Protein AF-W4N872-F1 (afdb_monomer_lite)

Sequence (79 aa):
MTPKTRRALRLIALICLIVAILLAVAIVAGMLYLQRGSYNPLDSLVLIAVCMMVAICPVCLLTAIVLLVVQLIAGFISR

Radius of gyration: 17.73 Å; chains: 1; bounding box: 46×20×44 Å

Foldseek 3Di:
DDPVVLVVLLVLLVVLVVLLVVLVVLLVVLVVVLPPPDDDVCNVVSVVVSVVSVVVNVVSVVSSVVSVVVSVVVVVVVD

pLDDT: mean 84.06, std 7.82, range [50.59, 92.38]

Secondary structure (DSSP, 8-state):
--HHHHHHHHHHHHHHHHHHHHHHHHHHHHHHHHTSS---TTHHHHHHHHHHHHHHHHHHHHHHHHHHHHHHHHHHTT-

Organism: NCBI:txid1435051

Structure (mmCIF, N/CA/C/O backbone):
data_AF-W4N872-F1
#
_entry.id   AF-W4N872-F1
#
loop_
_atom_site.group_PDB
_atom_site.id
_atom_site.type_symbol
_atom_site.label_atom_id
_atom_site.label_alt_id
_atom_site.label_comp_id
_atom_site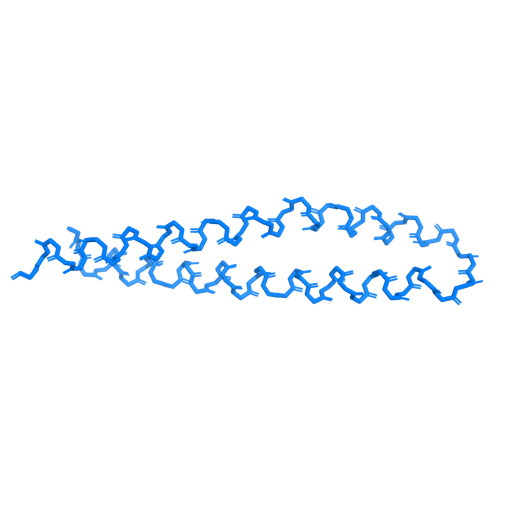.label_asym_id
_atom_site.label_entity_id
_atom_site.label_seq_id
_atom_site.pdbx_PDB_ins_code
_atom_site.Cartn_x
_atom_site.Cartn_y
_atom_site.Cartn_z
_atom_site.occupancy
_atom_site.B_iso_or_equiv
_atom_site.auth_seq_id
_atom_site.auth_comp_id
_atom_site.auth_asym_id
_atom_site.auth_atom_id
_atom_site.pdbx_PDB_model_num
ATOM 1 N N . MET A 1 1 ? -17.187 8.264 22.254 1.00 61.44 1 MET A N 1
ATOM 2 C CA . MET A 1 1 ? -16.722 8.849 20.969 1.00 61.44 1 MET A CA 1
ATOM 3 C C . MET A 1 1 ? -17.752 9.860 20.492 1.00 61.44 1 MET A C 1
ATOM 5 O O . MET A 1 1 ? -18.911 9.487 20.366 1.00 61.44 1 MET A O 1
ATOM 9 N N . THR A 1 2 ? -17.373 11.115 20.236 1.00 80.25 2 THR A N 1
ATOM 10 C CA . THR A 1 2 ? -18.333 12.089 19.684 1.00 80.25 2 THR A CA 1
ATOM 11 C C . THR A 1 2 ? -18.662 11.740 18.219 1.00 80.25 2 THR A C 1
ATOM 13 O O . THR A 1 2 ? -17.819 11.157 17.523 1.00 80.25 2 THR A O 1
ATOM 16 N N . PRO A 1 3 ? -19.859 12.082 17.704 1.00 78.12 3 PRO A N 1
ATOM 17 C CA . PRO A 1 3 ? -20.234 11.796 16.314 1.00 78.12 3 PRO A CA 1
ATOM 18 C C . PRO A 1 3 ? -19.297 12.464 15.296 1.00 78.12 3 PRO A C 1
ATOM 20 O O . PRO A 1 3 ? -19.046 11.908 14.226 1.00 78.12 3 PRO A O 1
ATOM 23 N N . LYS A 1 4 ? -18.721 13.621 15.654 1.00 82.06 4 LYS A N 1
ATOM 24 C CA . LYS A 1 4 ? -17.718 14.335 14.852 1.00 82.06 4 LYS A CA 1
ATOM 25 C C . LYS A 1 4 ? -16.428 13.518 14.716 1.00 82.06 4 LYS A C 1
ATOM 27 O O . LYS A 1 4 ? -15.964 13.299 13.601 1.00 82.06 4 LYS A O 1
ATOM 32 N N . THR A 1 5 ? -15.911 12.977 15.823 1.00 82.56 5 THR A N 1
ATOM 33 C CA . THR A 1 5 ? -14.699 12.138 15.828 1.00 82.56 5 THR A CA 1
ATOM 34 C C . THR A 1 5 ? -14.885 10.852 15.013 1.00 82.56 5 THR A C 1
ATOM 36 O O . THR A 1 5 ? -13.989 10.469 14.267 1.00 82.56 5 THR A O 1
ATOM 39 N N . ARG A 1 6 ? -16.062 10.209 15.080 1.00 81.06 6 ARG A N 1
ATOM 40 C CA . ARG A 1 6 ? -16.363 8.993 14.294 1.00 81.06 6 ARG A CA 1
ATOM 41 C C . ARG A 1 6 ? -16.372 9.267 12.783 1.00 81.06 6 ARG A C 1
ATOM 43 O O . ARG A 1 6 ? -15.862 8.455 12.016 1.00 81.06 6 ARG A O 1
ATOM 50 N N . ARG A 1 7 ? -16.932 10.406 12.347 1.00 84.44 7 ARG A N 1
ATOM 51 C CA . ARG A 1 7 ? -16.910 10.824 10.930 1.00 84.44 7 ARG A CA 1
ATOM 52 C C . ARG A 1 7 ? -15.494 11.144 10.452 1.00 84.44 7 ARG A C 1
ATOM 54 O O . ARG A 1 7 ? -15.120 10.696 9.373 1.00 84.44 7 ARG A O 1
ATOM 61 N N . ALA A 1 8 ? -14.707 11.852 11.262 1.00 84.69 8 ALA A N 1
ATOM 62 C CA . ALA A 1 8 ? -13.315 12.154 10.939 1.00 84.69 8 ALA A CA 1
ATOM 63 C C . ALA A 1 8 ? -12.477 10.874 10.777 1.00 84.69 8 ALA A C 1
ATOM 65 O O . ALA A 1 8 ? -11.802 10.715 9.766 1.00 84.69 8 ALA A O 1
ATOM 66 N N . LEU A 1 9 ? -12.594 9.914 11.705 1.00 85.00 9 LEU A N 1
ATOM 67 C CA . LEU A 1 9 ? -11.891 8.629 11.603 1.00 85.00 9 LEU A CA 1
ATOM 68 C C . LEU A 1 9 ? -12.270 7.839 10.340 1.00 85.00 9 LEU A C 1
ATOM 70 O O . LEU A 1 9 ? -11.400 7.224 9.730 1.00 85.00 9 LEU A O 1
ATOM 74 N N . ARG A 1 10 ? -13.547 7.859 9.929 1.00 84.75 10 ARG A N 1
ATOM 75 C CA . ARG A 1 10 ? -14.000 7.222 8.678 1.00 84.75 10 ARG A CA 1
ATOM 76 C C . ARG A 1 10 ? -13.345 7.834 7.454 1.00 84.75 10 ARG A C 1
ATOM 78 O O . ARG A 1 10 ? -12.870 7.094 6.602 1.00 84.75 10 ARG A O 1
ATOM 85 N N . LEU A 1 11 ? -13.322 9.163 7.383 1.00 87.44 11 LEU A N 1
ATOM 86 C CA . LEU A 1 11 ? -12.685 9.877 6.280 1.00 87.44 11 LEU A CA 1
ATOM 87 C C . LEU A 1 11 ? -11.188 9.574 6.221 1.00 87.44 11 LEU A C 1
ATOM 89 O O . LEU A 1 11 ? -10.687 9.240 5.156 1.00 87.44 11 LEU A O 1
ATOM 93 N N . ILE A 1 12 ? -10.497 9.610 7.363 1.00 88.12 12 ILE A N 1
ATOM 94 C CA . ILE A 1 12 ? -9.064 9.2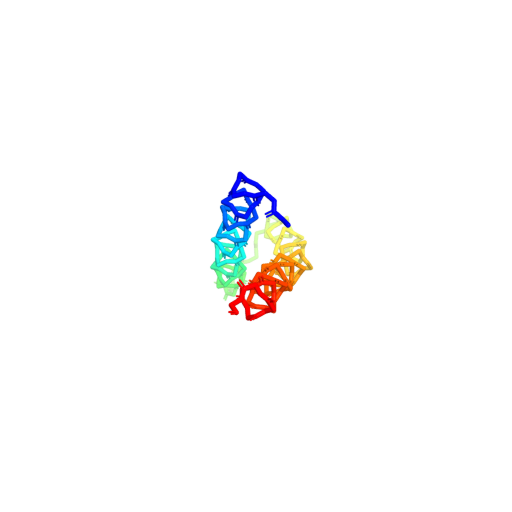97 7.434 1.00 88.12 12 ILE A CA 1
ATOM 95 C C . ILE A 1 12 ? -8.799 7.856 6.985 1.00 88.12 12 ILE A C 1
ATOM 97 O O . ILE A 1 12 ? -7.910 7.634 6.168 1.00 88.12 12 ILE A O 1
ATOM 101 N N . ALA A 1 13 ? -9.586 6.886 7.460 1.00 85.69 13 ALA A N 1
ATOM 102 C CA . ALA A 1 13 ? -9.448 5.489 7.050 1.00 85.69 13 ALA A CA 1
ATOM 103 C C . ALA A 1 13 ? -9.671 5.305 5.538 1.00 85.69 13 ALA A C 1
ATOM 105 O O . ALA A 1 13 ? -8.899 4.604 4.891 1.00 85.69 13 ALA A O 1
ATOM 106 N N . LEU A 1 14 ? -10.679 5.975 4.965 1.00 87.31 14 LEU A N 1
ATOM 107 C CA . LEU A 1 14 ? -10.950 5.963 3.523 1.00 87.31 14 LEU A CA 1
ATOM 108 C C . LEU A 1 14 ? -9.798 6.557 2.714 1.00 87.31 14 LEU A C 1
ATOM 110 O O . LEU A 1 14 ? -9.355 5.943 1.750 1.00 87.31 14 LEU A O 1
ATOM 114 N N . ILE A 1 15 ? -9.294 7.724 3.118 1.00 90.44 15 ILE A N 1
ATOM 115 C CA . ILE A 1 15 ? -8.158 8.374 2.456 1.00 90.44 15 ILE A CA 1
ATOM 116 C C . ILE A 1 15 ? -6.939 7.452 2.500 1.00 90.44 15 ILE A C 1
ATOM 118 O O . ILE A 1 15 ? -6.292 7.245 1.479 1.00 90.44 15 ILE A O 1
ATOM 122 N N . CYS A 1 16 ? -6.652 6.854 3.657 1.00 87.75 16 CYS A N 1
ATOM 123 C CA . CYS A 1 16 ? -5.509 5.962 3.816 1.00 87.75 16 CYS A CA 1
ATOM 124 C C . CYS A 1 16 ? -5.632 4.707 2.935 1.00 87.75 16 CYS A C 1
ATOM 126 O O . CYS A 1 16 ? -4.656 4.290 2.316 1.00 87.75 16 CYS A O 1
ATOM 128 N N . LEU A 1 17 ? -6.845 4.166 2.796 1.00 86.94 17 LEU A N 1
ATOM 129 C CA . LEU A 1 17 ? -7.133 3.033 1.919 1.00 86.94 17 LEU A CA 1
ATOM 130 C C . LEU A 1 17 ? -6.973 3.396 0.435 1.00 86.94 17 LEU A C 1
ATOM 132 O O . LEU A 1 17 ? -6.345 2.648 -0.310 1.00 86.94 17 LEU A O 1
ATOM 136 N N . ILE A 1 18 ? -7.473 4.560 0.008 1.00 89.88 18 ILE A N 1
ATOM 137 C CA . ILE A 1 18 ? -7.292 5.060 -1.365 1.00 89.88 18 ILE A CA 1
ATOM 138 C C . ILE A 1 18 ? -5.802 5.245 -1.671 1.00 89.88 18 ILE A C 1
ATOM 140 O O . ILE A 1 18 ? -5.326 4.790 -2.708 1.00 89.88 18 ILE A O 1
ATOM 144 N N . VAL A 1 19 ? -5.054 5.866 -0.756 1.00 89.12 19 VAL A N 1
ATOM 145 C CA . VAL A 1 19 ? -3.607 6.075 -0.900 1.00 89.12 19 VAL A CA 1
ATOM 146 C C . VAL A 1 19 ? -2.863 4.741 -0.987 1.00 89.12 19 VAL A C 1
ATOM 148 O O . VAL A 1 19 ? -1.998 4.597 -1.847 1.00 89.12 19 VAL A O 1
ATOM 151 N N . ALA A 1 20 ? -3.224 3.748 -0.170 1.00 87.62 20 ALA A N 1
ATOM 152 C CA . ALA A 1 20 ? -2.629 2.414 -0.235 1.00 87.62 20 ALA A CA 1
ATOM 153 C C . ALA A 1 20 ? -2.879 1.731 -1.592 1.00 87.62 20 ALA A C 1
ATOM 155 O O . ALA A 1 20 ? -1.958 1.157 -2.166 1.00 87.62 20 ALA A O 1
ATOM 156 N N . ILE A 1 21 ? -4.094 1.834 -2.144 1.00 89.62 21 ILE A N 1
ATOM 157 C CA . ILE A 1 21 ? -4.409 1.284 -3.472 1.00 89.62 21 ILE A CA 1
ATOM 158 C C . ILE A 1 21 ? -3.602 1.998 -4.562 1.00 89.62 21 ILE A C 1
ATOM 160 O O . ILE A 1 21 ? -3.010 1.339 -5.414 1.00 89.62 21 ILE A O 1
ATOM 164 N N . LEU A 1 22 ? -3.538 3.332 -4.531 1.00 91.38 22 LEU A N 1
ATOM 165 C CA . LEU A 1 22 ? -2.762 4.110 -5.501 1.00 91.38 22 LEU A CA 1
ATOM 166 C C . LEU A 1 22 ? -1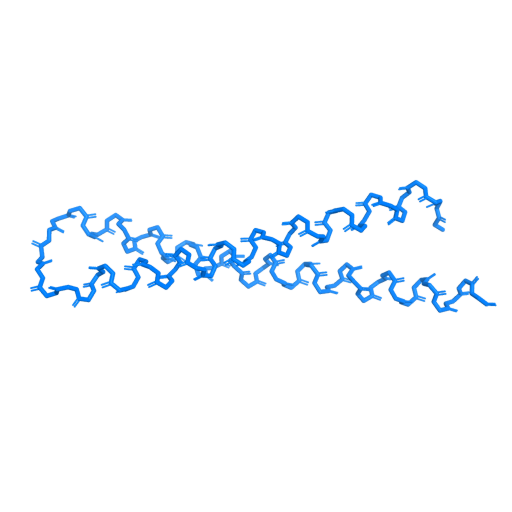.269 3.765 -5.445 1.00 91.38 22 LEU A C 1
ATOM 168 O O . LEU A 1 22 ? -0.645 3.594 -6.490 1.00 91.38 22 LEU A O 1
ATOM 172 N N . LEU A 1 23 ? -0.713 3.607 -4.240 1.00 90.38 23 LEU A N 1
ATOM 173 C CA . LEU A 1 23 ? 0.662 3.149 -4.034 1.00 90.38 23 LEU A CA 1
ATOM 174 C C . LEU A 1 23 ? 0.877 1.751 -4.615 1.00 90.38 23 LEU A C 1
ATOM 176 O O . LEU A 1 23 ? 1.849 1.545 -5.335 1.00 90.38 23 LEU A O 1
ATOM 180 N N . ALA A 1 24 ? -0.033 0.807 -4.366 1.00 86.88 24 ALA A N 1
ATOM 181 C CA . ALA A 1 24 ? 0.059 -0.540 -4.925 1.00 86.88 24 ALA A CA 1
ATOM 182 C C . ALA A 1 24 ? 0.068 -0.524 -6.464 1.00 86.88 24 ALA A C 1
ATOM 184 O O . ALA A 1 24 ? 0.903 -1.182 -7.083 1.00 86.88 24 ALA A O 1
ATOM 185 N N . VAL A 1 25 ? -0.804 0.276 -7.087 1.00 92.38 25 VAL A N 1
ATOM 186 C CA . VAL A 1 25 ? -0.829 0.453 -8.548 1.00 92.38 25 VAL A CA 1
ATOM 187 C C . VAL A 1 25 ? 0.480 1.066 -9.053 1.00 92.38 25 VAL A C 1
ATOM 189 O O . VAL A 1 25 ? 1.043 0.577 -10.031 1.00 92.38 25 VAL A O 1
ATOM 192 N N . ALA A 1 26 ? 0.998 2.095 -8.376 1.00 89.75 26 ALA A N 1
ATOM 193 C CA . ALA A 1 26 ? 2.257 2.741 -8.741 1.00 89.75 26 ALA A CA 1
ATOM 194 C C . ALA A 1 26 ? 3.458 1.785 -8.638 1.00 89.75 26 ALA A C 1
ATOM 196 O O . ALA A 1 26 ? 4.313 1.784 -9.521 1.00 89.75 26 ALA A O 1
ATOM 197 N N . ILE A 1 27 ? 3.495 0.930 -7.610 1.00 90.69 27 ILE A N 1
ATOM 198 C CA . ILE A 1 27 ? 4.515 -0.116 -7.450 1.00 90.69 27 ILE A CA 1
ATOM 199 C C . ILE A 1 27 ? 4.462 -1.087 -8.630 1.00 90.69 27 ILE A C 1
ATOM 201 O O . ILE A 1 27 ? 5.489 -1.338 -9.255 1.00 90.69 27 ILE A O 1
ATOM 205 N N . VAL A 1 28 ? 3.278 -1.607 -8.971 1.00 91.94 28 VAL A N 1
ATOM 206 C CA . VAL A 1 28 ? 3.120 -2.546 -10.095 1.00 91.94 28 VAL A CA 1
ATOM 207 C C . VAL A 1 28 ? 3.548 -1.897 -11.412 1.00 91.94 28 VAL A C 1
ATOM 209 O O . VAL A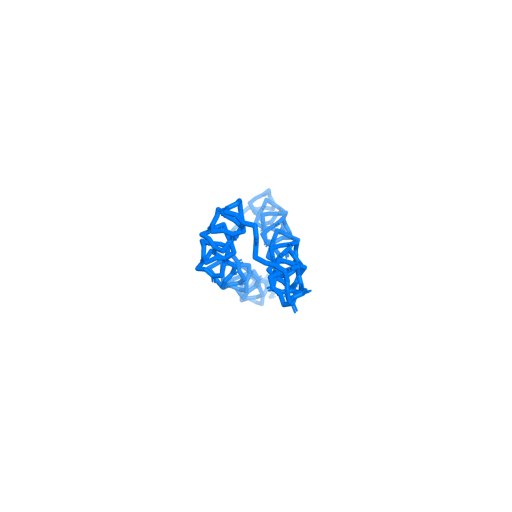 1 28 ? 4.318 -2.493 -12.163 1.00 91.94 28 VAL A O 1
ATOM 212 N N . ALA A 1 29 ? 3.116 -0.662 -11.675 1.00 90.12 29 ALA A N 1
ATOM 213 C CA . ALA A 1 29 ? 3.508 0.080 -12.870 1.00 90.12 29 ALA A CA 1
ATOM 214 C C . ALA A 1 29 ? 5.027 0.319 -12.934 1.00 90.12 29 ALA A C 1
ATOM 216 O O . ALA A 1 29 ? 5.636 0.133 -13.987 1.00 90.12 29 ALA A O 1
ATOM 217 N N . GLY A 1 30 ? 5.650 0.677 -11.807 1.00 88.81 30 GLY A N 1
ATOM 218 C CA . GLY A 1 30 ? 7.097 0.856 -11.707 1.00 88.81 30 GLY A CA 1
ATOM 219 C C . GLY A 1 30 ? 7.868 -0.439 -11.971 1.00 88.81 30 GLY A C 1
ATOM 220 O O . GLY A 1 30 ? 8.836 -0.431 -12.726 1.00 88.81 30 GLY A O 1
ATOM 221 N N . MET A 1 31 ? 7.406 -1.569 -11.430 1.00 89.00 31 MET A N 1
ATOM 222 C CA . MET A 1 31 ? 8.023 -2.878 -11.673 1.00 89.00 31 MET A CA 1
ATOM 223 C C . MET A 1 31 ? 7.898 -3.313 -13.138 1.00 89.00 31 MET A C 1
ATOM 225 O O . MET A 1 31 ? 8.879 -3.774 -13.716 1.00 89.00 31 MET A O 1
ATOM 229 N N . LEU A 1 32 ? 6.736 -3.104 -13.767 1.00 89.56 32 LEU A N 1
ATOM 230 C CA . LEU A 1 32 ? 6.543 -3.365 -15.199 1.00 89.56 32 LEU A CA 1
ATOM 231 C C . LEU A 1 32 ? 7.461 -2.493 -16.065 1.00 89.56 32 LEU A C 1
ATOM 233 O O . LEU A 1 32 ? 8.055 -2.980 -17.026 1.00 89.56 32 LEU A O 1
ATOM 237 N N . TYR A 1 33 ? 7.618 -1.217 -15.708 1.00 87.94 33 TYR A N 1
ATOM 238 C CA . TYR A 1 33 ? 8.526 -0.307 -16.401 1.00 87.94 33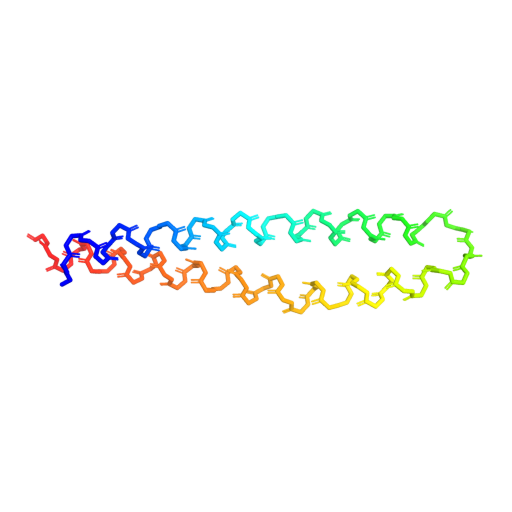 TYR A CA 1
ATOM 239 C C . TYR A 1 33 ? 9.988 -0.767 -16.293 1.00 87.94 33 TYR A C 1
ATOM 241 O O . TYR A 1 33 ? 10.702 -0.763 -17.292 1.00 87.94 33 TYR A O 1
ATOM 249 N N . LEU A 1 34 ? 10.428 -1.230 -15.119 1.00 86.50 34 LEU A N 1
ATOM 250 C CA . LEU A 1 34 ? 11.787 -1.749 -14.919 1.00 86.50 34 LEU A CA 1
ATOM 251 C C . LEU A 1 34 ? 12.045 -3.068 -15.668 1.00 86.50 34 LEU A C 1
ATOM 253 O O . LEU A 1 34 ? 13.185 -3.366 -16.015 1.00 86.50 34 LEU A O 1
ATOM 257 N N . GLN A 1 35 ? 11.002 -3.843 -15.971 1.00 86.00 35 GLN A N 1
ATOM 258 C CA . GLN A 1 35 ? 11.102 -5.116 -16.697 1.00 86.00 35 GLN A CA 1
ATOM 259 C C . GLN A 1 35 ? 11.196 -4.977 -18.225 1.00 86.00 35 GLN A C 1
ATOM 261 O O . GLN A 1 35 ? 11.324 -5.980 -18.922 1.00 86.00 35 GLN A O 1
ATOM 266 N N . ARG A 1 36 ? 11.190 -3.755 -18.773 1.00 84.62 36 ARG A N 1
ATOM 267 C CA . ARG A 1 36 ? 11.181 -3.491 -20.227 1.00 84.62 36 ARG A CA 1
ATOM 268 C C . ARG A 1 36 ? 12.436 -3.927 -21.006 1.00 84.62 36 ARG A C 1
ATOM 270 O O . ARG A 1 36 ? 12.501 -3.704 -22.209 1.00 84.62 36 ARG A O 1
ATOM 277 N N . GLY A 1 37 ? 13.455 -4.478 -20.342 1.00 78.50 37 GLY A N 1
ATOM 278 C CA . GLY A 1 37 ? 14.666 -5.015 -20.983 1.00 78.50 37 GLY A CA 1
ATOM 279 C C . GLY A 1 37 ? 15.647 -3.974 -21.547 1.00 78.50 37 GLY A C 1
ATOM 280 O O . GLY A 1 37 ? 16.634 -4.352 -22.169 1.00 78.50 37 GLY A O 1
ATOM 281 N N . SER A 1 38 ? 15.409 -2.678 -21.320 1.00 81.88 38 SER A N 1
ATOM 282 C CA . SER A 1 38 ? 16.293 -1.578 -21.726 1.00 81.88 38 SER A CA 1
ATOM 283 C C . SER A 1 38 ? 16.783 -0.825 -20.498 1.00 81.88 38 SER A C 1
ATOM 285 O O . SER A 1 38 ? 15.966 -0.338 -19.719 1.00 81.88 38 SER A O 1
ATOM 287 N N . TYR A 1 39 ? 18.102 -0.694 -20.356 1.00 75.94 39 TYR A N 1
ATOM 288 C CA . TYR A 1 39 ? 18.723 -0.036 -19.210 1.00 75.94 39 TYR A CA 1
ATOM 289 C C . TYR A 1 39 ? 18.885 1.465 -19.467 1.00 75.94 39 TYR A C 1
ATOM 291 O O . TYR A 1 39 ? 19.686 1.875 -20.306 1.00 75.94 39 TYR A O 1
ATOM 299 N N . ASN A 1 40 ? 18.136 2.295 -18.744 1.00 84.88 40 ASN A N 1
ATOM 300 C CA . ASN A 1 40 ? 18.353 3.738 -18.683 1.00 84.88 40 ASN A CA 1
ATOM 301 C C . ASN A 1 40 ? 18.880 4.092 -17.280 1.00 84.88 40 ASN A C 1
ATOM 303 O O . ASN A 1 40 ? 18.320 3.614 -16.297 1.00 84.88 40 ASN A O 1
ATOM 307 N N . PRO A 1 41 ? 19.924 4.926 -17.125 1.00 81.19 41 PRO A N 1
ATOM 308 C CA . PRO A 1 41 ? 20.415 5.327 -15.802 1.00 81.19 41 PRO A CA 1
ATOM 309 C C . PRO A 1 41 ? 19.325 5.921 -14.890 1.00 81.19 41 PRO A C 1
ATOM 311 O O . PRO A 1 41 ? 19.389 5.748 -13.672 1.00 81.19 41 PRO A O 1
ATOM 314 N N . LEU A 1 42 ? 18.290 6.550 -15.458 1.00 86.06 42 LEU A N 1
ATOM 315 C CA . LEU A 1 42 ? 17.136 7.062 -14.707 1.00 86.06 42 LEU A CA 1
ATOM 316 C C . LEU A 1 42 ? 16.276 5.957 -14.070 1.00 86.06 42 LEU A C 1
ATOM 318 O O . LEU A 1 42 ? 15.537 6.224 -13.126 1.00 86.06 42 LEU A O 1
ATOM 322 N N . ASP A 1 43 ? 16.394 4.710 -14.523 1.00 84.44 43 ASP A N 1
ATOM 323 C CA . ASP A 1 43 ? 15.634 3.575 -13.991 1.00 84.44 43 ASP A CA 1
ATOM 324 C C . ASP A 1 43 ? 16.057 3.240 -12.549 1.00 84.44 43 ASP A C 1
ATOM 326 O O . ASP A 1 43 ? 15.257 2.740 -11.761 1.00 84.44 43 ASP A O 1
ATOM 330 N N . SER A 1 44 ? 17.276 3.618 -12.149 1.00 84.94 44 SER A N 1
ATOM 331 C CA . SER A 1 44 ? 17.731 3.528 -10.755 1.00 84.94 44 SER A CA 1
ATOM 332 C C . SER A 1 44 ? 16.911 4.414 -9.803 1.00 84.94 44 SER A C 1
ATOM 334 O O . SER A 1 44 ? 16.568 3.981 -8.703 1.00 84.94 44 SER A O 1
ATOM 336 N N . LEU A 1 45 ? 16.518 5.619 -10.237 1.00 88.06 45 LEU A N 1
ATOM 337 C CA . LEU A 1 45 ? 15.636 6.508 -9.469 1.00 88.06 45 LEU A CA 1
ATOM 338 C C . LEU A 1 45 ? 14.233 5.913 -9.338 1.00 88.06 45 LEU A C 1
ATOM 340 O O . LEU A 1 45 ? 13.637 5.975 -8.264 1.00 88.06 45 LEU A O 1
ATOM 344 N N . VAL A 1 46 ? 13.726 5.303 -10.414 1.00 87.00 46 VAL A N 1
ATOM 345 C CA . VAL A 1 46 ? 12.430 4.610 -10.401 1.00 87.00 46 VAL A CA 1
ATOM 346 C C . VAL A 1 46 ? 12.466 3.440 -9.421 1.00 87.00 46 VAL A C 1
ATOM 348 O O . VAL A 1 46 ? 11.545 3.296 -8.623 1.00 87.00 46 VAL A O 1
ATOM 351 N N . LEU A 1 47 ? 13.545 2.654 -9.405 1.00 88.25 47 LEU A N 1
ATOM 352 C CA . LEU A 1 47 ? 13.709 1.555 -8.455 1.00 88.25 47 LEU A CA 1
ATOM 353 C C . LEU A 1 47 ? 13.734 2.045 -7.000 1.00 88.25 47 LEU A C 1
ATOM 355 O O . LEU A 1 47 ? 13.035 1.482 -6.161 1.00 88.25 47 LEU A O 1
ATOM 359 N N . ILE A 1 48 ? 14.476 3.115 -6.697 1.00 89.75 48 ILE A N 1
ATOM 360 C CA . ILE A 1 48 ? 14.492 3.712 -5.351 1.00 89.75 48 ILE A CA 1
ATOM 361 C C . ILE A 1 48 ? 13.084 4.172 -4.954 1.00 89.75 48 ILE A C 1
ATOM 363 O O . ILE A 1 48 ? 12.630 3.879 -3.847 1.00 89.75 48 ILE A O 1
ATOM 367 N N . ALA A 1 49 ? 12.368 4.847 -5.857 1.00 88.12 49 ALA A N 1
ATOM 368 C CA . ALA A 1 49 ? 11.002 5.292 -5.606 1.00 88.12 49 ALA A CA 1
ATOM 369 C C . ALA A 1 49 ? 10.062 4.109 -5.326 1.00 88.12 49 ALA A C 1
ATOM 371 O O . ALA A 1 49 ? 9.330 4.133 -4.337 1.00 88.12 49 ALA A O 1
ATOM 372 N N . VAL A 1 50 ? 10.127 3.048 -6.136 1.00 89.38 50 VAL A N 1
ATOM 373 C CA . VAL A 1 50 ? 9.336 1.824 -5.942 1.00 89.38 50 VAL A CA 1
ATOM 374 C C . VAL A 1 50 ? 9.662 1.169 -4.598 1.00 89.38 50 VAL A C 1
ATOM 376 O O . VAL A 1 50 ? 8.740 0.833 -3.860 1.00 89.38 50 VAL A O 1
ATOM 379 N N . CYS A 1 51 ? 10.937 1.056 -4.218 1.00 89.69 51 CYS A N 1
ATOM 380 C CA . CYS A 1 51 ? 11.339 0.509 -2.918 1.00 89.69 51 CYS A CA 1
ATOM 381 C C . CYS A 1 51 ? 10.757 1.308 -1.740 1.00 89.69 51 CYS A C 1
ATOM 383 O O . CYS A 1 51 ? 10.234 0.721 -0.791 1.00 89.69 51 CYS A O 1
ATOM 385 N N . MET A 1 52 ? 10.789 2.642 -1.809 1.00 89.75 52 MET A N 1
ATOM 386 C CA . MET A 1 52 ? 10.190 3.498 -0.778 1.00 89.75 52 MET A CA 1
ATOM 387 C C . MET A 1 52 ? 8.667 3.321 -0.715 1.00 89.75 52 MET A C 1
ATOM 389 O O . MET A 1 52 ? 8.098 3.218 0.373 1.00 89.75 52 MET A O 1
ATOM 393 N N . MET A 1 53 ? 7.998 3.225 -1.868 1.00 88.75 53 MET A N 1
ATOM 394 C CA . MET A 1 53 ? 6.556 2.969 -1.930 1.00 88.75 53 MET A CA 1
ATOM 395 C C . MET A 1 53 ? 6.192 1.598 -1.350 1.00 88.75 53 MET A C 1
ATOM 397 O O . MET A 1 53 ? 5.216 1.503 -0.608 1.00 88.75 53 MET A O 1
ATOM 401 N N . VAL A 1 54 ? 6.985 0.556 -1.625 1.00 88.25 54 VAL A N 1
ATOM 402 C CA . VAL A 1 54 ? 6.798 -0.797 -1.071 1.00 88.25 54 VAL A CA 1
ATOM 403 C C . VAL A 1 54 ? 6.890 -0.797 0.454 1.00 88.25 54 VAL A C 1
ATOM 405 O O . VAL A 1 54 ? 6.131 -1.518 1.095 1.00 88.25 54 VAL A O 1
ATOM 408 N N . ALA A 1 55 ? 7.752 0.028 1.052 1.00 87.81 55 ALA A N 1
ATOM 409 C CA . ALA A 1 55 ? 7.834 0.156 2.507 1.00 87.81 55 ALA A CA 1
ATOM 410 C C . ALA A 1 55 ? 6.619 0.891 3.111 1.00 87.81 55 ALA A C 1
ATOM 412 O O . ALA A 1 55 ? 6.130 0.517 4.176 1.00 87.81 55 ALA A O 1
ATOM 413 N N . ILE A 1 56 ? 6.107 1.923 2.432 1.00 84.50 56 ILE A N 1
ATOM 414 C CA . ILE A 1 56 ? 5.019 2.783 2.937 1.00 84.50 56 ILE A CA 1
ATOM 415 C C . ILE A 1 56 ? 3.635 2.147 2.732 1.00 84.50 56 ILE A C 1
ATOM 417 O O . ILE A 1 56 ? 2.764 2.248 3.598 1.00 84.50 56 ILE A O 1
ATOM 421 N N . CYS A 1 57 ? 3.424 1.463 1.608 1.00 85.31 57 CYS A N 1
ATOM 422 C CA . CYS A 1 57 ? 2.153 0.842 1.239 1.00 85.31 57 CYS A CA 1
ATOM 423 C C . CYS A 1 57 ? 1.551 -0.079 2.328 1.00 85.31 57 CYS A C 1
ATOM 425 O O . CYS A 1 57 ? 0.380 0.114 2.670 1.00 85.31 57 CYS A O 1
ATOM 427 N N . PRO A 1 58 ? 2.289 -1.042 2.926 1.00 82.31 58 PRO A N 1
ATOM 428 C CA . PRO A 1 58 ? 1.741 -1.903 3.973 1.00 82.31 58 PRO A CA 1
ATOM 429 C C . PRO A 1 58 ? 1.412 -1.124 5.248 1.00 82.31 58 PRO A C 1
ATOM 431 O O . PRO A 1 58 ? 0.435 -1.450 5.915 1.00 82.31 58 PRO A O 1
ATOM 434 N N . VAL A 1 59 ? 2.165 -0.066 5.567 1.00 88.12 59 VAL A N 1
ATOM 435 C CA . VAL A 1 59 ? 1.883 0.790 6.727 1.00 88.12 59 VAL A CA 1
ATOM 436 C C . VAL A 1 59 ? 0.553 1.517 6.537 1.00 88.12 59 VAL A C 1
ATOM 438 O O . VAL A 1 59 ? -0.285 1.468 7.433 1.00 88.12 59 VAL A O 1
ATOM 441 N N . CYS A 1 60 ? 0.313 2.120 5.367 1.00 83.56 60 CYS A N 1
ATOM 442 C CA . CYS A 1 60 ? -0.969 2.763 5.046 1.00 83.56 60 CYS A CA 1
ATOM 443 C C . CYS A 1 60 ? -2.147 1.780 5.052 1.00 83.56 60 CYS A C 1
ATOM 445 O O . CYS A 1 60 ? -3.245 2.107 5.503 1.00 83.56 60 CYS A O 1
ATOM 447 N N . LEU A 1 61 ? -1.934 0.558 4.565 1.00 82.12 61 LEU A N 1
ATOM 448 C CA . LEU A 1 61 ? -2.974 -0.464 4.559 1.00 82.12 61 LEU A CA 1
ATOM 449 C C . LEU A 1 61 ? -3.303 -0.940 5.983 1.00 82.12 61 LEU A C 1
ATOM 451 O O . LEU A 1 61 ? -4.473 -1.028 6.355 1.00 82.12 61 LEU A O 1
ATOM 455 N N . LEU A 1 62 ? -2.283 -1.182 6.810 1.00 86.62 62 LEU A N 1
ATOM 456 C CA . LEU A 1 62 ? -2.456 -1.582 8.206 1.00 86.62 62 LEU A CA 1
ATOM 457 C C . LEU A 1 62 ? -3.133 -0.489 9.033 1.00 86.62 62 LEU A C 1
ATOM 459 O O . LEU A 1 62 ? -4.055 -0.792 9.789 1.00 86.62 62 LEU A O 1
ATOM 463 N N . THR A 1 63 ? -2.741 0.778 8.878 1.00 86.25 63 THR A N 1
ATOM 464 C CA . THR A 1 63 ? -3.398 1.883 9.590 1.00 86.25 63 THR A CA 1
ATOM 465 C C . THR A 1 63 ? -4.868 2.006 9.194 1.00 86.25 63 THR A C 1
ATOM 467 O O . THR A 1 63 ? -5.715 2.159 10.075 1.00 86.25 63 THR A O 1
ATOM 470 N N . ALA A 1 64 ? -5.206 1.861 7.909 1.00 81.81 64 ALA A N 1
ATOM 471 C CA . ALA A 1 64 ? -6.596 1.845 7.453 1.00 81.81 64 ALA A CA 1
ATOM 472 C C . ALA A 1 64 ? -7.405 0.703 8.098 1.00 81.81 64 ALA A C 1
ATOM 474 O O . ALA A 1 64 ? -8.507 0.936 8.604 1.00 81.81 64 ALA A O 1
ATOM 475 N N . ILE A 1 65 ? -6.848 -0.513 8.136 1.00 86.38 65 ILE A N 1
ATOM 476 C CA . ILE A 1 65 ? -7.490 -1.686 8.749 1.00 86.38 65 ILE A CA 1
ATOM 477 C C . ILE A 1 65 ? -7.693 -1.475 10.251 1.00 86.38 65 ILE A C 1
ATOM 479 O O . ILE A 1 65 ? -8.800 -1.671 10.750 1.00 86.38 65 ILE A O 1
ATOM 483 N N . VAL A 1 66 ? -6.664 -1.029 10.975 1.00 87.62 66 VAL A N 1
ATOM 484 C CA . VAL A 1 66 ? -6.752 -0.772 12.420 1.00 87.62 66 VAL A CA 1
ATOM 485 C C . VAL A 1 66 ? -7.844 0.257 12.715 1.00 87.62 66 VAL A C 1
ATOM 487 O O . VAL A 1 66 ? -8.674 0.040 13.599 1.00 87.62 66 VAL A O 1
ATOM 490 N N . LEU A 1 67 ? -7.916 1.344 11.940 1.00 85.81 67 LEU A N 1
ATOM 491 C CA . LEU A 1 67 ? -8.961 2.357 12.104 1.00 85.81 67 LEU A CA 1
ATOM 492 C C . LEU A 1 67 ? -10.367 1.806 11.829 1.00 85.81 67 LEU A C 1
ATOM 494 O O . LEU A 1 67 ? -11.310 2.197 12.521 1.00 85.81 67 LEU A O 1
ATOM 498 N N . LEU A 1 68 ? -10.527 0.901 10.860 1.00 83.50 68 LEU A N 1
ATOM 499 C CA . LEU A 1 68 ? -11.801 0.226 10.592 1.00 83.50 68 LEU A CA 1
ATOM 500 C C . LEU A 1 68 ? -12.201 -0.719 11.733 1.00 83.50 68 LEU A C 1
ATOM 502 O O . LEU A 1 68 ? -13.352 -0.689 12.170 1.00 83.50 68 LEU A O 1
ATOM 506 N N . VAL A 1 69 ? -11.259 -1.504 12.262 1.00 86.00 69 VAL A N 1
ATOM 507 C CA . VAL A 1 69 ? -11.497 -2.425 13.385 1.00 86.00 69 VAL A CA 1
ATOM 508 C C . VAL A 1 69 ? -11.896 -1.657 14.645 1.00 86.00 69 VAL A C 1
ATOM 510 O O . VAL A 1 69 ? -12.909 -1.978 15.264 1.00 86.00 69 VAL A O 1
ATOM 513 N N . VAL A 1 70 ? -11.174 -0.585 14.986 1.00 85.31 70 VAL A N 1
ATOM 514 C CA . VAL A 1 70 ? -11.509 0.278 16.133 1.00 85.31 70 VAL A CA 1
ATOM 515 C C . VAL A 1 70 ? -12.914 0.864 15.985 1.00 85.31 70 VAL A C 1
ATOM 517 O O . VAL A 1 70 ? -13.680 0.904 16.948 1.00 85.31 70 VAL A O 1
ATOM 520 N N . GLN A 1 71 ? -13.297 1.288 14.777 1.00 81.19 71 GLN A N 1
ATOM 521 C CA . GLN A 1 71 ? -14.643 1.800 14.519 1.00 81.19 71 GLN A CA 1
ATOM 522 C C . GLN A 1 71 ? -15.736 0.735 14.615 1.00 81.19 71 GLN A C 1
ATOM 524 O O . GLN A 1 71 ? -16.834 1.060 15.078 1.00 81.19 71 GLN A O 1
ATOM 529 N N . LEU A 1 72 ? -15.466 -0.493 14.164 1.00 81.19 72 LEU A N 1
ATOM 530 C CA . LEU A 1 72 ? -16.384 -1.623 14.285 1.00 81.19 72 LEU A CA 1
ATOM 531 C C . LEU A 1 72 ? -16.616 -1.948 15.759 1.00 81.19 72 LEU A C 1
ATOM 533 O O . LEU A 1 72 ? -17.758 -1.908 16.209 1.00 81.19 72 LEU A O 1
ATOM 537 N N . ILE A 1 73 ? -15.545 -2.142 16.531 1.00 83.94 73 ILE A N 1
ATOM 538 C CA . ILE A 1 73 ? -15.615 -2.441 17.968 1.00 83.94 73 ILE A CA 1
ATOM 539 C C . ILE A 1 73 ? -16.348 -1.319 18.723 1.00 83.94 73 ILE A C 1
ATOM 541 O O . ILE A 1 73 ? -17.301 -1.579 19.454 1.00 83.94 73 ILE A O 1
ATOM 545 N N . ALA A 1 74 ? -15.995 -0.051 18.481 1.00 76.19 74 ALA A N 1
ATOM 546 C CA . ALA A 1 74 ? -16.682 1.096 19.087 1.00 76.19 74 ALA A CA 1
ATOM 547 C C . ALA A 1 74 ? -18.123 1.302 18.572 1.00 76.19 74 ALA A C 1
ATOM 549 O O . ALA A 1 74 ? -18.894 2.082 19.136 1.00 76.19 74 ALA A O 1
ATOM 550 N N . GLY A 1 75 ? -18.490 0.694 17.444 1.00 67.06 75 GLY A N 1
ATOM 551 C CA . GLY A 1 75 ? -19.864 0.613 16.954 1.00 67.06 75 GLY A CA 1
ATOM 552 C C . GLY A 1 75 ? -20.674 -0.460 17.673 1.00 67.06 75 GLY A C 1
ATOM 553 O O . GLY A 1 75 ? -21.819 -0.195 18.019 1.00 67.06 75 GLY A O 1
ATOM 554 N N . PHE A 1 76 ? -20.067 -1.620 17.935 1.00 66.06 76 PHE A N 1
ATOM 555 C CA . PHE A 1 76 ? -20.684 -2.729 18.665 1.00 66.06 76 PHE A CA 1
ATOM 556 C C . PHE A 1 76 ? -20.905 -2.411 20.146 1.00 66.06 76 PHE A C 1
ATOM 558 O O . PHE A 1 76 ? -21.998 -2.632 20.637 1.00 66.06 76 PHE A O 1
ATOM 565 N N . ILE A 1 77 ? -19.919 -1.825 20.834 1.00 60.81 77 ILE A N 1
ATOM 566 C CA . ILE A 1 77 ? -20.019 -1.476 22.270 1.00 60.81 77 ILE A CA 1
ATOM 567 C C . ILE A 1 77 ? -21.045 -0.356 22.533 1.00 60.81 77 ILE A C 1
ATOM 569 O O . ILE A 1 77 ? -21.496 -0.163 23.654 1.00 60.81 77 ILE A O 1
ATOM 573 N N . SER A 1 78 ? -21.390 0.422 21.505 1.00 55.28 78 SER A N 1
ATOM 574 C CA . SER A 1 78 ? -22.308 1.562 21.616 1.00 55.28 78 SER A CA 1
ATOM 575 C C . SER A 1 78 ? -23.764 1.221 21.260 1.00 55.28 78 SER A C 1
ATOM 577 O O . SER A 1 78 ? -24.579 2.146 21.229 1.00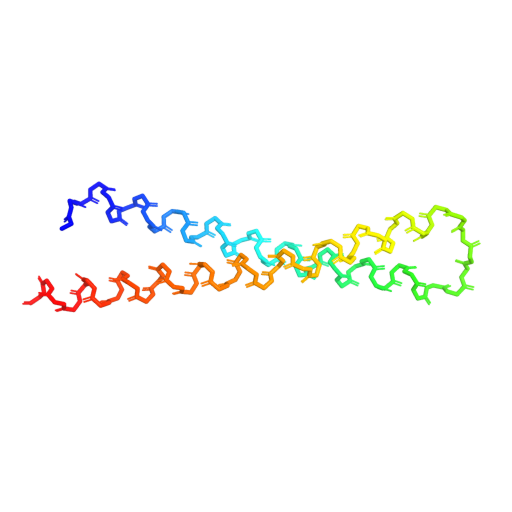 55.28 78 SER A O 1
ATOM 579 N N . ARG A 1 79 ? -24.067 -0.039 20.924 1.00 50.59 79 ARG A N 1
ATOM 580 C CA . ARG A 1 79 ? -25.428 -0.564 20.736 1.00 50.59 79 ARG A CA 1
ATOM 581 C C . ARG A 1 79 ? -25.874 -1.289 21.994 1.00 50.59 79 ARG A C 1
ATOM 583 O O . ARG A 1 79 ? -27.084 -1.200 22.275 1.00 50.59 79 ARG A O 1
#